Protein AF-A0A6N4XB90-F1 (afdb_monomer_lite)

Structure (mmCIF, N/CA/C/O backbone):
data_AF-A0A6N4XB90-F1
#
_entry.id   AF-A0A6N4XB90-F1
#
loop_
_atom_site.group_PDB
_atom_site.id
_atom_site.type_symbol
_atom_site.label_atom_id
_atom_site.label_alt_id
_atom_site.label_comp_id
_atom_site.label_asym_id
_atom_site.label_entity_id
_atom_site.label_seq_id
_atom_site.pdbx_PDB_ins_code
_atom_site.Cartn_x
_atom_site.Cartn_y
_atom_site.Cartn_z
_atom_site.occupancy
_atom_site.B_iso_or_equiv
_atom_site.auth_seq_id
_atom_site.auth_comp_id
_atom_site.auth_asym_id
_atom_site.auth_atom_id
_atom_site.pdbx_PDB_model_num
ATOM 1 N N . MET A 1 1 ? 22.967 1.810 -10.805 1.00 58.38 1 MET A N 1
ATOM 2 C CA . MET A 1 1 ? 22.926 1.251 -9.431 1.00 58.38 1 MET A CA 1
ATOM 3 C C . MET A 1 1 ? 22.008 2.081 -8.531 1.00 58.38 1 MET A C 1
ATOM 5 O O . MET A 1 1 ? 21.242 1.493 -7.781 1.00 58.38 1 MET A O 1
ATOM 9 N N . GLU A 1 2 ? 22.008 3.410 -8.680 1.00 84.50 2 GLU A N 1
ATOM 10 C CA . GLU A 1 2 ? 21.109 4.340 -7.976 1.00 84.50 2 GLU A CA 1
ATOM 11 C C . GLU A 1 2 ? 19.608 4.059 -8.193 1.00 84.50 2 GLU A C 1
ATOM 13 O O . GLU A 1 2 ? 18.880 3.945 -7.210 1.00 84.50 2 GLU A O 1
ATOM 18 N N . THR A 1 3 ? 19.155 3.819 -9.437 1.00 94.00 3 THR A N 1
ATOM 19 C CA . THR A 1 3 ? 17.731 3.537 -9.716 1.00 94.00 3 THR A CA 1
ATOM 20 C C . THR A 1 3 ? 17.218 2.347 -8.909 1.00 94.00 3 THR A C 1
ATOM 22 O O . THR A 1 3 ? 16.236 2.468 -8.188 1.00 94.00 3 THR A O 1
ATOM 25 N N . ARG A 1 4 ? 17.896 1.190 -8.972 1.00 95.44 4 ARG A N 1
ATOM 26 C CA . ARG A 1 4 ? 17.462 -0.013 -8.240 1.00 95.44 4 ARG A CA 1
ATOM 27 C C . ARG A 1 4 ? 17.307 0.248 -6.746 1.00 95.44 4 ARG A C 1
ATOM 29 O O . ARG A 1 4 ? 16.301 -0.158 -6.171 1.00 95.44 4 ARG A O 1
ATOM 36 N N . TYR A 1 5 ? 18.294 0.904 -6.139 1.00 95.50 5 TYR A N 1
ATOM 37 C CA . TYR A 1 5 ? 18.246 1.248 -4.722 1.00 95.50 5 TYR A CA 1
ATOM 38 C C . TYR A 1 5 ? 17.011 2.099 -4.405 1.00 95.50 5 TYR A C 1
ATOM 40 O O . TYR A 1 5 ? 16.239 1.745 -3.517 1.00 95.50 5 TYR A O 1
ATOM 48 N N . LEU A 1 6 ? 16.776 3.150 -5.192 1.00 96.56 6 LEU A N 1
ATOM 49 C CA . LEU A 1 6 ? 15.646 4.058 -5.026 1.00 96.56 6 LEU A CA 1
ATOM 50 C C . LEU A 1 6 ? 14.297 3.331 -5.135 1.00 96.56 6 LEU A C 1
ATOM 52 O O . LEU A 1 6 ? 13.441 3.477 -4.262 1.00 96.56 6 LEU A O 1
ATOM 56 N N . ILE A 1 7 ? 14.113 2.505 -6.169 1.00 96.94 7 ILE A N 1
ATOM 57 C CA . ILE A 1 7 ? 12.870 1.747 -6.388 1.00 96.94 7 ILE A CA 1
ATOM 58 C C . ILE A 1 7 ? 12.561 0.833 -5.200 1.00 96.94 7 ILE A C 1
ATOM 60 O O . ILE A 1 7 ? 11.430 0.812 -4.704 1.00 96.94 7 ILE A O 1
ATOM 64 N N . VAL A 1 8 ? 13.570 0.097 -4.725 1.00 95.75 8 VAL A N 1
ATOM 65 C CA . VAL A 1 8 ? 13.431 -0.824 -3.590 1.00 95.75 8 VAL A CA 1
ATOM 66 C C . VAL A 1 8 ? 13.191 -0.067 -2.282 1.00 95.75 8 VAL A C 1
ATOM 68 O O . VAL A 1 8 ? 12.382 -0.516 -1.467 1.00 95.75 8 VAL A O 1
ATOM 71 N N . GLN A 1 9 ? 13.830 1.089 -2.088 1.00 96.38 9 GLN A N 1
ATOM 72 C CA . GLN A 1 9 ? 13.649 1.921 -0.900 1.00 96.38 9 GLN A CA 1
ATOM 73 C C . GLN A 1 9 ? 12.206 2.424 -0.784 1.00 96.38 9 GLN A C 1
ATOM 75 O O . GLN A 1 9 ? 11.539 2.123 0.207 1.00 96.38 9 GLN A O 1
ATOM 80 N N . TYR A 1 10 ? 11.693 3.112 -1.809 1.00 97.50 10 TYR A N 1
ATOM 81 C CA . TYR A 1 10 ? 10.313 3.615 -1.807 1.00 97.50 10 TYR A CA 1
ATOM 82 C C . TYR A 1 10 ? 9.292 2.492 -1.652 1.00 97.50 10 TYR A C 1
ATOM 84 O O . TYR A 1 10 ? 8.277 2.654 -0.976 1.00 97.50 10 TYR A O 1
ATOM 92 N N . ALA A 1 11 ? 9.561 1.327 -2.239 1.00 95.50 11 ALA A N 1
ATOM 93 C CA . ALA A 1 11 ? 8.636 0.222 -2.106 1.00 95.50 11 ALA A CA 1
ATOM 94 C C . ALA A 1 11 ? 8.642 -0.419 -0.721 1.00 95.50 11 ALA A C 1
ATOM 96 O O . ALA A 1 11 ? 7.577 -0.762 -0.217 1.00 95.50 11 ALA A O 1
ATOM 97 N N . THR A 1 12 ? 9.808 -0.530 -0.084 1.00 94.94 12 THR A N 1
ATOM 98 C CA . THR A 1 12 ? 9.899 -0.963 1.317 1.00 94.94 12 THR A CA 1
ATOM 99 C C . THR A 1 12 ? 9.143 0.004 2.232 1.00 94.94 12 THR A C 1
ATOM 101 O O . THR A 1 12 ? 8.411 -0.439 3.113 1.00 94.94 12 THR A O 1
ATOM 104 N N . MET A 1 13 ? 9.252 1.316 1.990 1.00 96.62 13 MET A N 1
ATOM 105 C CA . MET A 1 13 ? 8.504 2.333 2.742 1.00 96.62 13 MET A CA 1
ATOM 106 C C . MET A 1 13 ? 6.988 2.180 2.571 1.00 96.62 13 MET A C 1
ATOM 108 O O . MET A 1 13 ? 6.254 2.178 3.559 1.00 96.62 13 MET A O 1
ATOM 112 N N . LEU A 1 14 ? 6.506 2.007 1.335 1.00 96.88 14 LEU A N 1
ATOM 113 C CA . LEU A 1 14 ? 5.075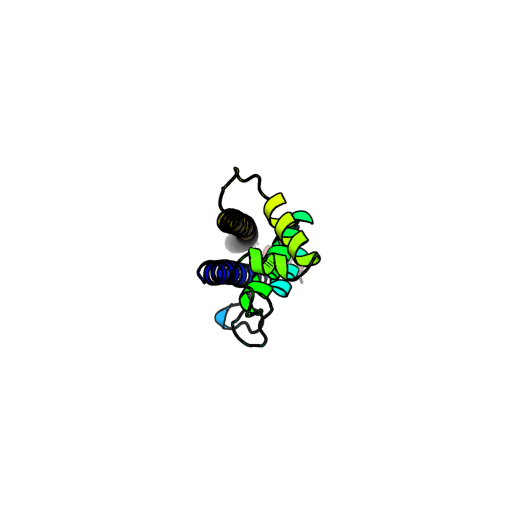 1.823 1.080 1.00 96.88 14 LEU A CA 1
ATOM 114 C C . LEU A 1 14 ? 4.554 0.501 1.660 1.00 96.88 14 LEU A C 1
ATOM 116 O O . LEU A 1 14 ? 3.444 0.448 2.187 1.00 96.88 14 LEU A O 1
ATOM 120 N N . GLU A 1 15 ? 5.350 -0.566 1.588 1.00 95.50 15 GLU A N 1
ATOM 121 C CA . GLU A 1 15 ? 5.016 -1.866 2.165 1.00 95.50 15 GLU A CA 1
ATOM 122 C C . GLU A 1 15 ? 4.902 -1.806 3.696 1.00 95.50 15 GLU A C 1
ATOM 124 O O . GLU A 1 15 ? 3.977 -2.391 4.272 1.00 95.50 15 GLU A O 1
ATOM 129 N N . GLU A 1 16 ? 5.803 -1.076 4.353 1.00 95.62 16 GLU A N 1
ATOM 130 C CA . GLU A 1 16 ? 5.737 -0.814 5.789 1.00 95.62 16 GLU A CA 1
ATOM 131 C C . GLU A 1 16 ? 4.470 -0.030 6.144 1.00 95.62 16 GLU A C 1
ATOM 133 O O . GLU A 1 16 ? 3.728 -0.434 7.039 1.00 95.62 16 GLU A O 1
ATOM 138 N N . LEU A 1 17 ? 4.159 1.028 5.388 1.00 95.81 17 LEU A N 1
ATOM 139 C CA . LEU A 1 17 ? 2.954 1.831 5.593 1.00 95.81 17 LEU A CA 1
ATOM 140 C C . LEU A 1 17 ? 1.670 0.997 5.438 1.00 95.81 17 LEU A C 1
ATOM 142 O O . LEU A 1 17 ? 0.774 1.077 6.276 1.00 95.81 17 LEU A O 1
ATOM 146 N N . CYS A 1 18 ? 1.601 0.141 4.414 1.00 95.44 18 CYS A N 1
ATOM 147 C CA . CYS A 1 18 ? 0.495 -0.802 4.233 1.00 95.44 18 CYS A CA 1
ATOM 148 C C . CYS A 1 18 ? 0.366 -1.769 5.419 1.00 95.44 18 CYS A C 1
ATOM 150 O O . CYS A 1 18 ? -0.742 -2.073 5.856 1.00 95.44 18 CYS A O 1
ATOM 152 N N . SER A 1 19 ? 1.496 -2.248 5.946 1.00 95.69 19 SER A N 1
ATOM 153 C CA . SER A 1 19 ? 1.520 -3.162 7.094 1.00 95.69 19 SER A CA 1
ATOM 154 C C . SER A 1 19 ? 1.012 -2.472 8.359 1.00 95.69 19 SER A C 1
ATOM 156 O O . SER A 1 19 ? 0.198 -3.042 9.078 1.00 95.69 19 SER A O 1
ATOM 158 N N . LEU A 1 20 ? 1.442 -1.231 8.605 1.00 94.50 20 LEU A N 1
ATOM 159 C CA . LEU A 1 20 ? 0.974 -0.422 9.730 1.00 94.50 20 LEU A CA 1
ATOM 160 C C . LEU A 1 20 ? -0.529 -0.152 9.641 1.00 94.50 20 LEU A C 1
ATOM 162 O O . LEU A 1 20 ? -1.237 -0.396 10.613 1.00 94.50 20 LEU A O 1
ATOM 166 N N . TYR A 1 21 ? -1.021 0.268 8.473 1.00 94.50 21 TYR A N 1
ATOM 167 C CA . TYR A 1 21 ? -2.448 0.506 8.262 1.00 94.50 21 TYR A CA 1
ATOM 168 C C . TYR A 1 21 ? -3.290 -0.757 8.492 1.00 94.50 21 TYR A C 1
ATOM 170 O O . TYR A 1 21 ? -4.293 -0.706 9.198 1.00 94.50 21 TYR A O 1
ATOM 178 N N . LEU A 1 22 ? -2.883 -1.909 7.948 1.00 94.88 22 LEU A N 1
ATOM 179 C CA . LEU A 1 22 ? -3.614 -3.163 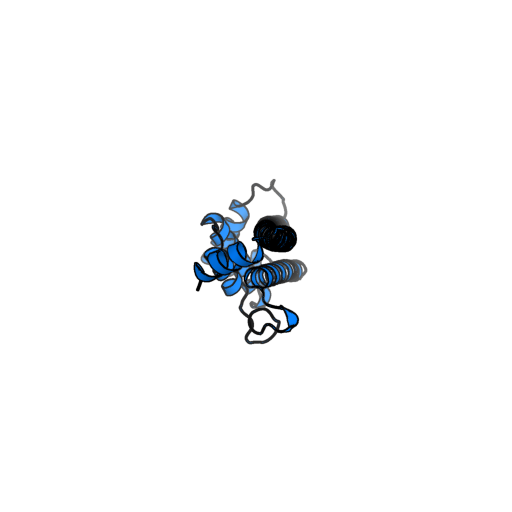8.154 1.00 94.88 22 LEU A CA 1
ATOM 180 C C . LEU A 1 22 ? -3.592 -3.612 9.619 1.00 94.88 22 LEU A C 1
ATOM 182 O O . LEU A 1 22 ? -4.624 -4.037 10.135 1.00 94.88 22 LEU A O 1
ATOM 186 N N . CYS A 1 23 ? -2.455 -3.483 10.305 1.00 93.88 23 CYS A N 1
ATOM 187 C CA . CYS A 1 23 ? -2.368 -3.733 11.744 1.00 93.88 23 CYS A CA 1
ATOM 188 C C . CYS A 1 23 ? -3.324 -2.828 12.531 1.00 93.88 23 CYS A C 1
ATOM 190 O O . CYS A 1 23 ? -4.053 -3.301 13.396 1.00 93.88 23 CYS A O 1
ATOM 192 N N . GLU A 1 24 ? -3.361 -1.539 12.203 1.00 90.44 24 GLU A N 1
ATOM 193 C CA . GLU A 1 24 ? -4.240 -0.557 12.832 1.00 90.44 24 GLU A CA 1
ATOM 194 C C . GLU A 1 24 ? -5.725 -0.878 12.589 1.00 90.44 24 GLU A C 1
ATOM 196 O O . GLU A 1 24 ? -6.545 -0.835 13.510 1.00 90.44 24 GLU A O 1
ATOM 201 N N . LEU A 1 25 ? -6.079 -1.219 11.350 1.00 90.12 25 LEU A N 1
ATOM 202 C CA . LEU A 1 25 ? -7.437 -1.571 10.944 1.00 90.12 25 LEU A CA 1
ATOM 203 C C . LEU A 1 25 ? -7.927 -2.845 11.646 1.00 90.12 25 LEU A C 1
ATOM 205 O O . LEU A 1 25 ? -9.071 -2.899 12.092 1.00 90.12 25 LEU A O 1
ATOM 209 N N . LEU A 1 26 ? -7.054 -3.847 11.768 1.00 91.06 26 LEU A N 1
ATOM 210 C CA . LEU A 1 26 ? -7.358 -5.155 12.353 1.00 91.06 26 LEU A CA 1
ATOM 211 C C . LEU A 1 26 ? -7.075 -5.236 13.863 1.00 91.06 26 LEU A C 1
ATOM 213 O O . LEU A 1 26 ? -7.283 -6.290 14.455 1.00 91.06 26 LEU A O 1
ATOM 217 N N . GLN A 1 27 ? -6.606 -4.146 14.482 1.00 90.12 27 GLN A N 1
ATOM 218 C CA . GLN A 1 27 ? -6.200 -4.082 15.894 1.00 90.12 27 GLN A CA 1
ATOM 219 C C . GLN A 1 27 ? -5.136 -5.129 16.278 1.00 90.12 27 GLN A C 1
ATOM 221 O O . GLN A 1 27 ? -5.175 -5.727 17.352 1.00 90.12 27 GLN A O 1
ATOM 226 N N . ILE A 1 28 ? -4.168 -5.348 15.388 1.00 93.62 28 ILE A N 1
ATOM 227 C CA . ILE A 1 28 ? -3.052 -6.276 15.582 1.00 93.62 28 ILE A CA 1
ATOM 228 C C . ILE A 1 28 ? -1.802 -5.485 15.969 1.00 93.62 28 ILE A C 1
ATOM 230 O O . ILE A 1 28 ? -1.429 -4.524 15.298 1.00 93.62 28 ILE A O 1
ATOM 234 N N . ASP A 1 29 ? -1.101 -5.920 17.016 1.00 92.44 29 ASP A N 1
ATOM 235 C CA . ASP A 1 29 ? 0.231 -5.397 17.316 1.00 92.44 29 ASP A CA 1
ATOM 236 C C . ASP A 1 29 ? 1.246 -5.902 16.280 1.00 92.44 29 ASP A C 1
ATOM 238 O O . ASP A 1 29 ? 1.495 -7.101 16.132 1.00 92.44 29 ASP A O 1
ATOM 242 N N . LYS A 1 30 ? 1.872 -4.966 15.562 1.00 91.88 30 LYS A N 1
ATOM 243 C CA . LYS A 1 30 ? 2.848 -5.283 14.516 1.00 91.88 30 LYS A CA 1
ATOM 244 C C . LYS A 1 30 ? 4.044 -6.073 15.048 1.00 91.88 30 LYS A C 1
ATOM 246 O O . LYS A 1 30 ? 4.561 -6.921 14.326 1.00 91.88 30 LYS A O 1
ATOM 251 N N . LYS A 1 31 ? 4.491 -5.820 16.284 1.00 89.56 31 LYS A N 1
ATOM 252 C CA . LYS A 1 31 ? 5.694 -6.469 16.839 1.00 89.56 31 LYS A CA 1
ATOM 253 C C . LYS A 1 31 ? 5.502 -7.965 17.065 1.00 89.56 31 LYS A C 1
ATOM 255 O O . LYS A 1 31 ? 6.461 -8.721 16.938 1.00 89.56 31 LYS A O 1
ATOM 260 N N . SER A 1 32 ? 4.281 -8.376 17.385 1.00 91.06 32 SER A N 1
ATOM 261 C CA . SER A 1 32 ? 3.905 -9.771 17.621 1.00 91.06 32 SER A CA 1
ATOM 262 C C . SER A 1 32 ? 3.262 -10.443 16.399 1.00 91.06 32 SER A C 1
ATOM 264 O O . SER A 1 32 ? 2.976 -11.639 16.432 1.00 91.06 32 SER A O 1
ATOM 266 N N . SER A 1 33 ? 3.060 -9.709 15.301 1.00 94.62 33 SER A N 1
ATOM 267 C CA . SER A 1 33 ? 2.377 -10.215 14.112 1.00 94.62 33 SER A CA 1
ATOM 268 C C . SER A 1 33 ? 3.265 -11.103 13.240 1.00 94.62 33 SER A C 1
ATOM 270 O O . SER A 1 33 ? 4.297 -10.671 12.728 1.00 94.62 33 SER A O 1
ATOM 272 N N . ILE A 1 34 ? 2.796 -12.325 12.974 1.00 93.75 34 ILE A N 1
ATOM 273 C CA . ILE A 1 34 ? 3.387 -13.220 11.968 1.00 93.75 34 ILE A CA 1
ATOM 274 C C . ILE A 1 34 ? 3.113 -12.682 10.555 1.00 93.75 34 ILE A C 1
ATOM 276 O O . ILE A 1 34 ? 4.014 -12.637 9.722 1.00 93.75 34 ILE A O 1
ATOM 280 N N . SER A 1 35 ? 1.883 -12.229 10.291 1.00 94.12 35 SER A N 1
ATOM 281 C CA . SER A 1 35 ? 1.427 -11.817 8.956 1.00 94.12 35 SER A CA 1
ATOM 282 C C . SER A 1 35 ? 1.986 -10.467 8.501 1.00 94.12 35 SER A C 1
ATOM 284 O O . SER A 1 35 ? 2.152 -10.245 7.303 1.00 94.12 35 SER A O 1
ATOM 286 N N . PHE A 1 36 ? 2.266 -9.558 9.435 1.00 94.19 36 PHE A N 1
ATOM 287 C CA . PHE A 1 36 ? 2.708 -8.185 9.149 1.00 94.19 36 PHE A CA 1
ATOM 288 C C . PHE A 1 36 ? 4.114 -7.873 9.687 1.00 94.19 36 PHE A C 1
ATOM 290 O O . PHE A 1 36 ? 4.535 -6.714 9.675 1.00 94.19 36 PHE A O 1
ATOM 297 N N . GLY A 1 37 ? 4.824 -8.895 10.172 1.00 88.25 37 GLY A N 1
ATOM 298 C CA . GLY A 1 37 ? 6.205 -8.805 10.633 1.00 88.25 37 GLY A CA 1
ATOM 299 C C . GLY A 1 37 ? 7.230 -8.898 9.496 1.00 88.25 37 GLY A C 1
ATOM 300 O O . GLY A 1 37 ? 6.962 -8.531 8.352 1.00 88.25 37 GLY A O 1
ATOM 301 N N . TYR A 1 38 ? 8.425 -9.391 9.834 1.00 86.69 38 TYR A N 1
ATOM 302 C CA . TYR A 1 38 ? 9.564 -9.529 8.908 1.00 86.69 38 TYR A CA 1
ATOM 303 C C . TYR A 1 38 ? 9.985 -10.988 8.663 1.00 86.69 38 TYR A C 1
ATOM 305 O O . TYR A 1 38 ? 11.005 -11.246 8.029 1.00 86.69 38 TYR A O 1
ATOM 313 N N . GLY A 1 39 ? 9.235 -11.954 9.199 1.00 86.06 39 GLY A N 1
ATOM 314 C CA . GLY A 1 39 ? 9.522 -13.379 9.030 1.00 86.06 39 GLY A CA 1
ATOM 315 C C . GLY A 1 39 ? 9.173 -13.888 7.629 1.00 86.06 39 GLY A C 1
ATOM 316 O O . GLY A 1 39 ? 8.436 -13.244 6.885 1.00 86.06 39 GLY A O 1
ATOM 317 N N . SER A 1 40 ? 9.633 -15.091 7.288 1.00 87.81 40 SER A N 1
ATOM 318 C CA . SER A 1 40 ? 9.336 -15.749 6.002 1.00 87.81 40 SER A CA 1
ATOM 319 C C . SER A 1 40 ? 7.847 -16.046 5.773 1.00 87.81 40 SER A C 1
ATOM 321 O O . SER A 1 40 ? 7.436 -16.257 4.637 1.00 87.81 40 SER A O 1
ATOM 323 N N . GLN A 1 41 ? 7.043 -16.051 6.838 1.00 91.62 41 GLN A N 1
ATOM 324 C CA . GLN A 1 41 ? 5.589 -16.236 6.797 1.00 91.62 41 GLN A CA 1
ATOM 325 C C . GLN A 1 41 ? 4.812 -14.918 6.643 1.00 91.62 41 GLN A C 1
ATOM 327 O O . GLN A 1 41 ? 3.583 -14.936 6.584 1.00 91.62 41 GLN A O 1
ATOM 332 N N . SER A 1 42 ? 5.508 -13.779 6.584 1.00 93.88 42 SER A N 1
ATOM 333 C CA . SER A 1 42 ? 4.863 -12.474 6.438 1.00 93.88 42 SER A CA 1
ATOM 334 C C . SER A 1 42 ? 4.197 -12.360 5.071 1.00 93.88 42 SER A C 1
ATOM 336 O O . SER A 1 42 ? 4.692 -12.873 4.064 1.00 93.88 42 SER A O 1
ATOM 338 N N . LEU A 1 43 ? 3.077 -11.645 5.022 1.00 94.12 43 LEU A N 1
ATOM 339 C CA . LEU A 1 43 ? 2.372 -11.384 3.778 1.00 94.12 43 LEU A CA 1
ATOM 340 C C . LEU A 1 43 ? 3.273 -10.611 2.815 1.00 94.12 43 LEU A C 1
ATOM 342 O O . LEU A 1 43 ? 3.940 -9.646 3.193 1.00 94.12 43 LEU A O 1
ATOM 346 N N . SER A 1 44 ? 3.245 -11.011 1.546 1.00 90.62 44 SER A N 1
ATOM 347 C CA . SER A 1 44 ? 3.903 -10.246 0.491 1.00 90.62 44 SER A CA 1
ATOM 348 C C . SER A 1 44 ? 3.229 -8.886 0.312 1.00 90.62 44 SER A C 1
ATOM 350 O O . SER A 1 44 ? 2.040 -8.722 0.601 1.00 90.62 44 SER A O 1
ATOM 352 N N . PHE A 1 45 ? 3.962 -7.918 -0.238 1.00 89.88 45 PHE A N 1
ATOM 353 C CA . PHE A 1 45 ? 3.403 -6.611 -0.576 1.00 89.88 45 PHE A CA 1
ATOM 354 C C . PHE A 1 45 ? 2.110 -6.707 -1.408 1.00 89.88 45 PHE A C 1
ATOM 356 O O . PHE A 1 45 ? 1.120 -6.058 -1.084 1.00 89.88 45 PHE A O 1
ATOM 363 N N . ASN A 1 46 ? 2.066 -7.599 -2.404 1.00 88.44 46 ASN A N 1
ATOM 364 C CA . ASN A 1 46 ? 0.864 -7.847 -3.209 1.00 88.44 46 ASN A CA 1
ATOM 365 C C . ASN A 1 46 ? -0.324 -8.340 -2.375 1.00 88.44 46 ASN A C 1
ATOM 367 O O . ASN A 1 46 ? -1.451 -7.899 -2.588 1.00 88.44 46 ASN A O 1
ATOM 371 N N . ALA A 1 47 ? -0.087 -9.246 -1.424 1.00 91.94 47 ALA A N 1
ATOM 372 C CA . ALA A 1 47 ? -1.147 -9.737 -0.549 1.00 91.94 47 ALA A CA 1
ATOM 373 C C . ALA A 1 47 ? -1.688 -8.617 0.354 1.00 91.94 47 ALA A C 1
ATOM 375 O O . ALA A 1 47 ? -2.901 -8.493 0.507 1.00 91.94 47 ALA A O 1
ATOM 376 N N . LYS A 1 48 ? -0.808 -7.754 0.880 1.00 93.25 48 LYS A N 1
ATOM 377 C CA . LYS A 1 48 ? -1.200 -6.573 1.667 1.00 93.25 48 LYS A CA 1
ATOM 378 C C . LYS A 1 48 ? -2.033 -5.596 0.834 1.00 93.25 48 LYS A C 1
ATOM 380 O O . LYS A 1 48 ? -3.093 -5.175 1.280 1.00 93.25 48 LYS A O 1
ATOM 385 N N . VAL A 1 49 ? -1.600 -5.285 -0.389 1.00 89.31 49 VAL A N 1
ATOM 386 C CA . VAL A 1 49 ? -2.356 -4.441 -1.329 1.00 89.31 49 VAL A CA 1
ATOM 387 C C . VAL A 1 49 ? -3.742 -5.019 -1.594 1.00 89.31 49 VAL A C 1
ATOM 389 O O . VAL A 1 49 ? -4.723 -4.287 -1.509 1.00 89.31 49 VAL A O 1
ATOM 392 N N . ASN A 1 50 ? -3.843 -6.319 -1.884 1.00 89.62 50 ASN A N 1
ATOM 393 C CA . ASN A 1 50 ? -5.135 -6.953 -2.140 1.00 89.62 50 ASN A CA 1
ATOM 394 C C . ASN A 1 50 ? -6.069 -6.809 -0.934 1.00 89.62 50 ASN A C 1
ATOM 396 O O . ASN A 1 50 ? -7.180 -6.316 -1.103 1.00 89.62 50 ASN A O 1
ATOM 400 N N . LEU A 1 51 ? -5.582 -7.109 0.277 1.00 93.25 51 LEU A N 1
ATOM 401 C CA . LEU A 1 51 ? -6.349 -6.916 1.512 1.00 93.25 51 LEU A CA 1
ATOM 402 C C . LEU A 1 51 ? -6.825 -5.471 1.675 1.00 93.25 51 LEU A C 1
ATOM 404 O O . LEU A 1 51 ? -7.993 -5.247 1.968 1.00 93.25 51 LEU A O 1
ATOM 408 N N . ILE A 1 52 ? -5.955 -4.485 1.447 1.00 91.25 52 ILE A N 1
ATOM 409 C CA . ILE A 1 52 ? -6.338 -3.070 1.520 1.00 91.25 52 ILE A CA 1
ATOM 410 C C . ILE A 1 52 ? -7.435 -2.764 0.505 1.00 91.25 52 ILE A C 1
ATOM 412 O O . ILE A 1 52 ? -8.421 -2.123 0.856 1.00 91.25 52 ILE A O 1
ATOM 416 N N . THR A 1 53 ? -7.300 -3.238 -0.734 1.00 86.75 53 THR A N 1
ATOM 417 C CA . THR A 1 53 ? -8.291 -2.973 -1.786 1.00 86.75 53 THR A CA 1
ATOM 418 C C . THR A 1 53 ? -9.625 -3.667 -1.551 1.00 86.75 53 THR A C 1
ATOM 420 O O . THR A 1 53 ? -10.637 -3.180 -2.040 1.00 86.75 53 THR A O 1
ATOM 423 N N . ASP A 1 54 ? -9.627 -4.784 -0.823 1.00 88.19 54 ASP A N 1
ATOM 424 C CA . ASP A 1 54 ? -10.837 -5.542 -0.507 1.00 88.19 54 ASP A CA 1
ATOM 425 C C . ASP A 1 54 ? -11.538 -4.977 0.744 1.00 88.19 54 ASP A C 1
ATOM 427 O O . ASP A 1 54 ? -12.766 -4.976 0.821 1.00 88.19 54 ASP A O 1
ATOM 431 N N . LEU A 1 55 ? -10.772 -4.463 1.716 1.00 86.75 55 LEU A N 1
ATOM 432 C CA . LEU A 1 55 ? -11.289 -3.867 2.956 1.00 86.75 55 LEU A CA 1
ATOM 433 C C . LEU A 1 55 ? -11.705 -2.398 2.799 1.00 86.75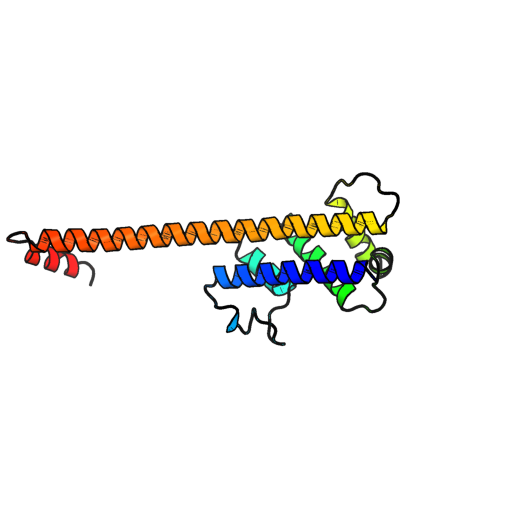 55 LEU A C 1
ATOM 435 O O . LEU A 1 55 ? -12.553 -1.909 3.544 1.00 86.75 55 LEU A O 1
ATOM 439 N N . SER A 1 56 ? -11.112 -1.683 1.844 1.00 81.38 56 SER A N 1
ATOM 440 C CA . SER A 1 56 ? -11.441 -0.290 1.538 1.00 81.38 56 SER A CA 1
ATOM 441 C C . SER A 1 56 ? -12.246 -0.185 0.246 1.00 81.38 56 SER A C 1
ATOM 443 O O . SER A 1 56 ? -12.203 -1.054 -0.620 1.00 81.38 56 SER A O 1
ATOM 445 N N . LYS A 1 57 ? -12.962 0.926 0.059 1.00 80.50 57 LYS A N 1
ATOM 446 C CA . LYS A 1 57 ? -13.628 1.238 -1.215 1.00 80.50 57 LYS A CA 1
ATOM 447 C C . LYS A 1 57 ? -12.613 1.781 -2.231 1.00 80.50 57 LYS A C 1
ATOM 449 O O . LYS A 1 57 ? -12.747 2.909 -2.698 1.00 80.50 57 LYS A O 1
ATOM 454 N N . THR A 1 58 ? -11.569 1.005 -2.532 1.00 84.69 58 THR A N 1
ATOM 455 C CA . THR A 1 58 ? -10.551 1.384 -3.521 1.00 84.69 58 THR A CA 1
ATOM 456 C C . THR A 1 58 ? -11.136 1.320 -4.931 1.00 84.69 58 THR A C 1
ATOM 458 O O . THR A 1 58 ? -11.738 0.317 -5.320 1.00 84.69 58 THR A O 1
ATOM 461 N N . ASP A 1 59 ? -10.932 2.362 -5.737 1.00 88.25 59 ASP A N 1
ATOM 462 C CA . ASP A 1 59 ? -11.337 2.327 -7.139 1.00 88.25 59 ASP A CA 1
ATOM 463 C C . ASP A 1 59 ? -10.409 1.441 -7.998 1.00 88.25 59 ASP A C 1
ATOM 465 O O . ASP A 1 59 ? -9.253 1.151 -7.672 1.00 88.25 59 ASP A O 1
ATOM 469 N N . LYS A 1 60 ? -10.918 1.009 -9.156 1.00 88.69 60 LYS A N 1
ATOM 470 C CA . LYS A 1 60 ? -10.196 0.106 -10.062 1.00 88.69 60 LYS A CA 1
ATOM 471 C C . LYS A 1 60 ? -8.882 0.698 -10.597 1.00 88.69 60 LYS A C 1
ATOM 473 O O . LYS A 1 60 ? -7.941 -0.061 -10.833 1.00 88.69 60 LYS A O 1
ATOM 478 N N . LYS A 1 61 ? -8.807 2.018 -10.815 1.00 91.31 61 LYS A N 1
ATOM 479 C CA . LYS A 1 61 ? -7.599 2.683 -11.334 1.00 91.31 61 LYS A CA 1
ATOM 480 C C . LYS A 1 61 ? -6.494 2.663 -10.283 1.00 91.31 61 LYS A C 1
ATOM 482 O O . LYS A 1 61 ? -5.356 2.334 -10.603 1.00 91.31 61 LYS A O 1
ATOM 487 N N . LEU A 1 62 ? -6.832 2.943 -9.030 1.00 92.31 62 LEU A N 1
ATOM 488 C CA . LEU A 1 62 ? -5.872 2.943 -7.937 1.00 92.31 62 LEU A CA 1
ATOM 489 C C . LEU A 1 62 ? -5.363 1.534 -7.613 1.00 92.31 62 LEU A C 1
ATOM 491 O O . LEU A 1 62 ? -4.166 1.340 -7.405 1.00 92.31 62 LEU A O 1
ATOM 495 N N . LYS A 1 63 ? -6.234 0.518 -7.676 1.00 90.62 63 LYS A N 1
ATOM 496 C CA . LYS A 1 63 ? -5.804 -0.888 -7.580 1.00 90.62 63 LYS A CA 1
ATOM 497 C C . LYS A 1 63 ? -4.781 -1.243 -8.663 1.00 90.62 63 LYS A C 1
ATOM 499 O O . LYS A 1 63 ? -3.765 -1.865 -8.364 1.00 90.62 63 LYS A O 1
ATOM 504 N N . ALA A 1 64 ? -5.007 -0.809 -9.906 1.00 92.38 64 ALA A N 1
ATOM 505 C CA . ALA A 1 64 ? -4.052 -1.023 -10.995 1.00 92.38 64 ALA A CA 1
ATOM 506 C C . ALA A 1 64 ? -2.700 -0.331 -10.732 1.00 92.38 64 ALA A C 1
ATOM 508 O O . ALA A 1 64 ? -1.655 -0.922 -10.992 1.00 92.38 64 ALA A O 1
ATOM 509 N N . LYS A 1 65 ? -2.714 0.876 -10.151 1.00 96.00 65 LYS A N 1
ATOM 510 C CA . LYS A 1 65 ? -1.511 1.612 -9.731 1.00 96.00 65 LYS A CA 1
ATOM 511 C C . LYS A 1 65 ? -0.701 0.866 -8.666 1.00 96.00 65 LYS A C 1
ATOM 513 O O . LYS A 1 65 ? 0.509 0.716 -8.828 1.00 96.00 65 LYS A O 1
ATOM 518 N N . PHE A 1 66 ? -1.349 0.333 -7.627 1.00 94.31 66 PHE A N 1
ATOM 519 C CA . PHE A 1 66 ? -0.669 -0.497 -6.625 1.00 94.31 66 PHE A CA 1
ATOM 520 C C . PHE A 1 66 ? -0.045 -1.760 -7.227 1.00 94.31 66 PHE A C 1
ATOM 522 O O . PHE A 1 66 ? 1.096 -2.096 -6.906 1.00 94.31 66 PHE A O 1
ATOM 529 N N . ILE A 1 67 ? -0.780 -2.453 -8.103 1.00 92.25 67 ILE A N 1
ATOM 530 C CA . ILE A 1 67 ? -0.284 -3.660 -8.775 1.00 92.25 67 ILE A CA 1
ATOM 531 C C . ILE A 1 67 ? 0.949 -3.319 -9.615 1.00 92.25 67 ILE A C 1
ATOM 533 O O . ILE A 1 67 ? 1.983 -3.965 -9.458 1.00 92.25 67 ILE A O 1
ATOM 537 N N . LEU A 1 68 ? 0.879 -2.270 -10.442 1.00 96.00 68 LEU A N 1
ATOM 538 C CA . LEU A 1 68 ? 2.011 -1.841 -11.262 1.00 96.00 68 LEU A CA 1
ATOM 539 C C . LEU A 1 68 ? 3.236 -1.505 -10.400 1.00 96.00 68 LEU A C 1
ATOM 541 O O . LEU A 1 68 ? 4.342 -1.959 -10.694 1.00 96.00 68 LEU A O 1
ATOM 545 N N . PHE A 1 69 ? 3.038 -0.762 -9.307 1.00 96.94 69 PHE A N 1
ATOM 546 C CA . PHE A 1 69 ? 4.103 -0.416 -8.366 1.00 96.94 69 PHE A CA 1
ATOM 547 C C . PHE A 1 69 ? 4.790 -1.671 -7.798 1.00 96.94 69 PHE A C 1
ATOM 549 O O . PHE A 1 69 ? 6.019 -1.780 -7.808 1.00 96.94 69 PHE A O 1
ATOM 556 N N . ALA A 1 70 ? 4.004 -2.660 -7.362 1.00 93.12 70 ALA A N 1
ATOM 557 C CA . ALA A 1 70 ? 4.520 -3.913 -6.821 1.00 93.12 70 ALA A CA 1
ATOM 558 C C . ALA A 1 70 ? 5.280 -4.753 -7.860 1.00 93.12 70 ALA A C 1
ATOM 560 O O . ALA A 1 70 ? 6.305 -5.368 -7.555 1.00 93.12 70 ALA A O 1
ATOM 561 N N . GLU A 1 71 ? 4.792 -4.785 -9.098 1.00 94.69 71 GLU A N 1
ATOM 562 C CA . GLU A 1 71 ? 5.419 -5.522 -10.190 1.00 94.69 71 GLU A CA 1
ATOM 563 C C . GLU A 1 71 ? 6.760 -4.913 -10.607 1.00 94.69 71 GLU A C 1
ATOM 565 O O . GLU A 1 71 ? 7.728 -5.658 -10.789 1.00 94.69 71 GLU A O 1
ATOM 570 N N . ILE A 1 72 ? 6.839 -3.578 -10.695 1.00 96.50 72 ILE A N 1
ATOM 571 C CA . ILE A 1 72 ? 8.096 -2.855 -10.932 1.00 96.50 72 ILE A CA 1
ATOM 572 C C . ILE A 1 72 ? 9.096 -3.210 -9.831 1.00 96.50 72 ILE A C 1
ATOM 574 O O . ILE A 1 72 ? 10.181 -3.720 -10.125 1.00 96.50 72 ILE A O 1
ATOM 578 N N . ARG A 1 73 ? 8.709 -3.048 -8.557 1.00 94.69 73 ARG A N 1
ATOM 579 C CA . ARG A 1 73 ? 9.556 -3.406 -7.409 1.00 94.69 73 ARG A CA 1
ATOM 580 C C . ARG A 1 73 ? 10.066 -4.836 -7.491 1.00 94.69 73 ARG A C 1
ATOM 582 O O . ARG A 1 73 ? 11.256 -5.064 -7.297 1.00 94.69 73 ARG A O 1
ATOM 589 N N . ASN A 1 74 ? 9.196 -5.804 -7.779 1.00 94.25 74 ASN A N 1
ATOM 590 C CA . ASN A 1 74 ? 9.587 -7.213 -7.833 1.00 94.25 74 ASN A CA 1
ATOM 591 C C . ASN A 1 74 ? 10.657 -7.477 -8.896 1.00 94.25 74 ASN A C 1
ATOM 593 O O . ASN A 1 74 ? 11.566 -8.271 -8.656 1.00 94.25 74 ASN A O 1
ATOM 597 N N . LYS A 1 75 ? 10.596 -6.800 -10.048 1.00 96.06 75 LYS A N 1
ATOM 598 C CA . LYS A 1 75 ? 11.642 -6.925 -11.071 1.00 96.06 75 LYS A CA 1
ATOM 599 C C . LYS A 1 75 ? 12.951 -6.285 -10.646 1.00 96.06 75 LYS A C 1
ATOM 601 O O . LYS A 1 75 ? 13.982 -6.941 -10.755 1.00 96.06 75 LYS A O 1
ATOM 606 N N . PHE A 1 76 ? 12.912 -5.077 -10.093 1.00 96.31 76 PHE A N 1
ATOM 607 C CA . PHE A 1 76 ? 14.117 -4.417 -9.588 1.00 96.31 76 PHE A CA 1
ATOM 608 C C . PHE A 1 76 ? 14.773 -5.165 -8.416 1.00 96.31 76 PHE A C 1
ATOM 610 O O . PHE A 1 76 ? 15.999 -5.162 -8.313 1.00 96.31 76 PHE A O 1
ATOM 617 N N . ALA A 1 77 ? 13.987 -5.818 -7.555 1.00 93.75 77 ALA A N 1
ATOM 618 C CA . ALA A 1 77 ? 14.491 -6.544 -6.390 1.00 93.75 77 ALA A CA 1
ATOM 619 C C . ALA A 1 77 ? 15.070 -7.927 -6.730 1.00 93.75 77 ALA A C 1
ATOM 621 O O . ALA A 1 77 ? 16.053 -8.339 -6.120 1.00 93.75 77 ALA A O 1
ATOM 622 N N . HIS A 1 78 ? 14.462 -8.656 -7.672 1.00 92.75 78 HIS A N 1
ATOM 623 C CA . HIS A 1 78 ? 14.766 -10.078 -7.877 1.00 92.75 78 HIS A CA 1
ATOM 624 C C . HIS A 1 78 ? 15.467 -10.405 -9.199 1.00 92.75 78 HIS A C 1
ATOM 626 O O . HIS A 1 78 ? 16.037 -11.487 -9.316 1.00 92.75 78 HIS A O 1
ATOM 632 N N . VAL A 1 79 ? 15.445 -9.515 -10.197 1.00 95.56 79 VAL A N 1
ATOM 633 C CA . VAL A 1 79 ? 16.099 -9.770 -11.490 1.00 95.56 79 VAL A CA 1
ATOM 634 C C . VAL A 1 79 ? 17.435 -9.040 -11.544 1.00 95.56 79 VAL A C 1
ATOM 636 O O . VAL A 1 79 ? 17.488 -7.809 -11.581 1.00 95.56 79 VAL A O 1
ATOM 639 N N . PHE A 1 80 ? 18.522 -9.815 -11.572 1.00 93.31 80 PHE A N 1
ATOM 640 C CA . PHE A 1 80 ? 19.892 -9.302 -11.504 1.00 93.31 80 PHE A CA 1
ATOM 641 C C . PHE A 1 80 ? 20.219 -8.275 -12.599 1.00 93.31 80 PHE A C 1
ATOM 643 O O . PHE A 1 80 ? 20.913 -7.297 -12.321 1.00 93.31 80 PHE A O 1
ATOM 650 N N . ASP A 1 81 ? 19.650 -8.423 -13.794 1.00 94.38 81 ASP A N 1
ATOM 651 C CA . ASP A 1 81 ? 19.917 -7.528 -14.929 1.00 94.38 81 ASP A CA 1
ATOM 652 C C . ASP A 1 81 ? 19.106 -6.218 -14.886 1.00 94.38 81 ASP A C 1
ATOM 654 O O . ASP A 1 81 ? 19.426 -5.248 -15.575 1.00 94.38 81 ASP A O 1
ATOM 658 N N . VAL A 1 82 ? 18.075 -6.130 -14.036 1.00 96.38 82 VAL A N 1
ATOM 659 C CA . VAL A 1 82 ? 17.181 -4.960 -13.967 1.00 96.38 82 VAL A CA 1
ATOM 660 C C . VAL A 1 82 ? 17.765 -3.894 -13.052 1.00 96.38 82 VAL A C 1
ATOM 662 O O . VAL A 1 82 ? 17.462 -3.835 -11.858 1.00 96.38 82 VAL A O 1
ATOM 665 N N . SER A 1 83 ? 18.672 -3.087 -13.592 1.00 95.06 83 SER A N 1
ATOM 666 C CA . SER A 1 83 ? 19.351 -2.009 -12.856 1.00 95.06 83 SER A CA 1
ATOM 667 C C . SER A 1 83 ? 18.891 -0.597 -13.241 1.00 95.06 83 SER A C 1
ATOM 669 O O . SER A 1 83 ? 19.314 0.366 -12.596 1.00 95.06 83 SER A O 1
ATOM 671 N N . SER A 1 84 ? 18.019 -0.495 -14.248 1.00 96.81 84 SER A N 1
ATOM 672 C CA . SER A 1 84 ? 17.448 0.733 -14.809 1.00 96.81 84 SER A CA 1
ATOM 673 C C . SER A 1 84 ? 16.050 0.473 -15.383 1.00 96.81 84 SER A C 1
ATOM 675 O O . SER A 1 84 ? 15.682 -0.683 -15.628 1.00 96.81 84 SER A O 1
ATOM 677 N N . PHE A 1 85 ? 15.278 1.528 -15.644 1.00 96.50 85 PHE A N 1
ATOM 678 C CA . PHE A 1 85 ? 13.978 1.403 -16.312 1.00 96.50 85 PHE A CA 1
ATOM 679 C C . PHE A 1 85 ? 14.112 0.950 -17.760 1.00 96.50 85 PHE A C 1
ATOM 681 O O . PHE A 1 85 ? 13.310 0.144 -18.226 1.00 96.50 85 PHE A O 1
ATOM 688 N N . LYS A 1 86 ? 15.182 1.359 -18.448 1.00 95.88 86 LYS A N 1
ATOM 689 C CA . LYS A 1 86 ? 15.499 0.808 -19.772 1.00 95.88 86 LYS A CA 1
ATOM 690 C C . LYS A 1 86 ? 15.649 -0.716 -19.731 1.00 95.88 86 LYS A C 1
ATOM 692 O O . LYS A 1 86 ? 15.080 -1.413 -20.573 1.00 95.88 86 LYS A O 1
ATOM 697 N N . ALA A 1 87 ? 16.384 -1.242 -18.748 1.00 96.81 87 ALA A N 1
ATOM 698 C CA . ALA A 1 87 ? 16.553 -2.685 -18.580 1.00 96.81 87 ALA A CA 1
ATOM 699 C C . ALA A 1 87 ? 15.225 -3.369 -18.220 1.00 96.81 87 ALA A C 1
ATOM 701 O O . ALA A 1 87 ? 14.905 -4.413 -18.781 1.00 96.81 87 ALA A O 1
ATOM 702 N N . PHE A 1 88 ? 14.424 -2.749 -17.347 1.00 97.38 88 PHE A N 1
ATOM 703 C CA . PHE A 1 88 ? 13.078 -3.214 -17.006 1.00 97.38 88 PHE A CA 1
ATOM 704 C C . PHE A 1 88 ? 12.174 -3.339 -18.244 1.00 97.38 88 PHE A C 1
ATOM 706 O O . PHE A 1 88 ? 11.620 -4.409 -18.488 1.00 97.38 88 PHE A O 1
ATOM 713 N N . CYS A 1 89 ? 12.075 -2.292 -19.068 1.00 97.12 89 CYS A N 1
ATOM 714 C CA . CYS A 1 89 ? 11.267 -2.292 -20.291 1.00 97.12 89 CYS A CA 1
ATOM 715 C C . CYS A 1 89 ? 11.787 -3.285 -21.344 1.00 97.12 89 CYS A C 1
ATOM 717 O O . CYS A 1 89 ? 11.009 -3.800 -22.143 1.00 97.12 89 CYS A O 1
ATOM 719 N N . SER A 1 90 ? 13.084 -3.604 -21.319 1.00 97.25 90 SER A N 1
ATOM 720 C CA . SER A 1 90 ? 13.712 -4.547 -22.256 1.00 97.25 90 SER A CA 1
ATOM 721 C C . SER A 1 90 ? 13.466 -6.023 -21.912 1.00 97.25 90 SER A C 1
ATOM 723 O O . SER A 1 90 ? 13.837 -6.894 -22.694 1.00 97.25 90 SER A O 1
ATOM 725 N N . LEU A 1 91 ? 12.821 -6.334 -20.779 1.00 96.00 91 LEU A N 1
ATOM 726 C CA . LEU A 1 91 ? 12.501 -7.716 -20.390 1.00 96.00 91 LEU A CA 1
ATOM 727 C C . LEU A 1 91 ? 11.467 -8.393 -21.308 1.00 96.00 91 LEU A C 1
ATOM 729 O O . LEU A 1 91 ? 11.321 -9.613 -21.272 1.00 96.00 91 LEU A O 1
ATOM 733 N N . GLY A 1 92 ? 10.706 -7.619 -22.085 1.00 95.75 92 GLY A N 1
ATOM 734 C CA . GLY A 1 92 ? 9.705 -8.123 -23.025 1.00 95.75 92 GLY A CA 1
ATOM 735 C C . GLY A 1 92 ? 8.538 -7.156 -23.221 1.00 95.75 92 GLY A C 1
ATOM 736 O O . GLY A 1 92 ? 8.397 -6.180 -22.485 1.00 95.75 92 GLY A O 1
ATOM 737 N N . LYS A 1 93 ? 7.662 -7.461 -24.189 1.00 96.38 93 LYS A N 1
ATOM 738 C CA . LYS A 1 93 ? 6.545 -6.583 -24.597 1.00 96.38 93 LYS A CA 1
ATOM 739 C C . LYS A 1 93 ? 5.617 -6.191 -23.441 1.00 96.38 93 LYS A C 1
ATOM 741 O O . LYS A 1 93 ? 5.157 -5.054 -23.380 1.00 96.38 93 LYS A O 1
ATOM 746 N N . ASP A 1 94 ? 5.372 -7.107 -22.506 1.00 96.06 94 ASP A N 1
ATOM 747 C CA . ASP A 1 94 ? 4.526 -6.832 -21.340 1.00 96.06 94 ASP A CA 1
ATOM 748 C C . ASP A 1 94 ? 5.161 -5.805 -20.392 1.00 96.06 94 ASP A C 1
ATOM 750 O O . ASP A 1 94 ? 4.464 -4.960 -19.833 1.00 96.06 94 ASP A O 1
ATOM 754 N N . TRP A 1 95 ? 6.484 -5.847 -20.225 1.00 96.75 95 TRP A N 1
ATOM 755 C CA . TRP A 1 95 ? 7.219 -4.923 -19.357 1.00 96.75 95 TRP A CA 1
ATOM 756 C C . TRP A 1 95 ? 7.409 -3.560 -20.013 1.00 96.75 95 TRP A C 1
ATOM 758 O O . TRP A 1 95 ? 7.274 -2.539 -19.344 1.00 96.75 95 TRP A O 1
ATOM 768 N N . GLU A 1 96 ? 7.615 -3.533 -21.331 1.00 97.12 96 GLU A N 1
ATOM 769 C CA . GLU A 1 96 ? 7.578 -2.301 -22.119 1.00 97.12 96 GLU A CA 1
ATOM 770 C C . GLU A 1 96 ? 6.223 -1.594 -21.973 1.00 97.12 96 GLU A C 1
ATOM 772 O O . GLU A 1 96 ? 6.165 -0.391 -21.709 1.00 97.12 96 GLU A O 1
ATOM 777 N N . LYS A 1 97 ? 5.118 -2.346 -22.082 1.00 97.31 97 LYS A N 1
ATOM 778 C CA . LYS A 1 97 ? 3.770 -1.810 -21.875 1.00 97.31 97 LYS A CA 1
ATOM 779 C C . LYS A 1 97 ? 3.598 -1.246 -20.465 1.00 97.31 97 LYS A C 1
ATOM 781 O O . LYS A 1 97 ? 3.122 -0.128 -20.329 1.00 97.31 97 LYS A O 1
ATOM 786 N N . LYS A 1 98 ? 4.031 -1.972 -19.432 1.00 97.25 98 LYS A N 1
ATOM 787 C CA . LYS A 1 98 ? 3.974 -1.505 -18.036 1.00 97.25 98 LYS A CA 1
ATOM 788 C C . LYS A 1 98 ? 4.781 -0.230 -17.800 1.00 97.25 98 LYS A C 1
ATOM 790 O O . LYS A 1 98 ? 4.342 0.633 -17.047 1.00 97.25 98 LYS A O 1
ATOM 795 N N . GLY A 1 99 ? 5.929 -0.088 -18.463 1.00 96.44 99 GLY A N 1
ATOM 796 C CA . GLY A 1 99 ? 6.672 1.170 -18.485 1.00 96.44 99 GLY A CA 1
ATOM 797 C C . GLY A 1 99 ? 5.832 2.308 -19.071 1.00 96.44 99 GLY A C 1
ATOM 798 O O . GLY A 1 99 ? 5.666 3.346 -18.437 1.00 96.44 99 GLY A O 1
ATOM 799 N N . LYS A 1 100 ? 5.227 2.101 -20.243 1.00 95.31 100 LYS A N 1
ATOM 800 C CA . LYS A 1 100 ? 4.337 3.105 -20.853 1.00 95.31 100 LYS A CA 1
ATOM 801 C C . LYS A 1 100 ? 3.143 3.436 -19.956 1.00 95.31 100 LYS A C 1
ATOM 803 O O . LYS A 1 100 ? 2.819 4.606 -19.806 1.00 95.31 100 LYS A O 1
ATOM 808 N N . ASP A 1 101 ? 2.533 2.435 -19.325 1.00 96.19 101 ASP A N 1
ATOM 809 C CA . ASP A 1 101 ? 1.424 2.628 -18.387 1.00 96.19 101 ASP A CA 1
ATOM 810 C C . ASP A 1 101 ? 1.841 3.510 -17.196 1.00 96.19 101 ASP A C 1
ATOM 812 O O . ASP A 1 101 ? 1.087 4.405 -16.819 1.00 96.19 101 ASP A O 1
ATOM 816 N N . LEU A 1 102 ? 3.054 3.322 -16.655 1.00 96.88 102 LEU A N 1
ATOM 817 C CA . LEU A 1 102 ? 3.602 4.178 -15.596 1.00 96.88 102 LEU A CA 1
ATOM 818 C C . LEU A 1 102 ? 3.704 5.641 -16.047 1.00 96.88 102 LEU A C 1
ATOM 820 O O . LEU A 1 102 ? 3.281 6.531 -15.312 1.00 96.88 102 LEU A O 1
ATOM 824 N N . LEU A 1 103 ? 4.255 5.889 -17.237 1.00 95.06 103 LEU A N 1
ATOM 825 C CA . LEU A 1 103 ? 4.385 7.250 -17.767 1.00 95.06 103 LEU A CA 1
ATOM 826 C C . LEU A 1 103 ? 3.015 7.872 -18.064 1.00 95.06 103 LEU A C 1
ATOM 828 O O . LEU A 1 103 ? 2.786 9.029 -17.747 1.00 95.06 103 LEU A O 1
ATOM 832 N N . ASN A 1 104 ? 2.068 7.094 -18.587 1.00 94.38 104 ASN A N 1
ATOM 833 C CA . ASN A 1 104 ? 0.724 7.572 -18.921 1.00 94.38 104 ASN A CA 1
ATOM 834 C C . ASN A 1 104 ? -0.109 7.989 -17.699 1.00 94.38 104 ASN A C 1
ATOM 836 O O . ASN A 1 104 ? -1.142 8.639 -17.856 1.00 94.38 104 ASN A O 1
ATOM 840 N N . PHE A 1 105 ? 0.288 7.604 -16.483 1.00 94.31 105 PHE A N 1
ATOM 841 C CA . PHE A 1 105 ? -0.387 8.062 -15.270 1.00 94.31 105 PHE A CA 1
ATOM 842 C C . PHE A 1 105 ? -0.089 9.518 -14.919 1.00 94.31 105 PHE A C 1
ATOM 844 O O . PHE A 1 105 ? -0.866 10.101 -14.159 1.00 94.31 105 PHE A O 1
ATOM 851 N N . TYR A 1 106 ? 0.999 10.089 -15.442 1.00 93.50 106 TYR A N 1
ATOM 852 C CA . TYR A 1 106 ? 1.480 11.404 -15.042 1.00 93.50 106 TYR A CA 1
ATOM 853 C C . TYR A 1 106 ? 1.893 12.222 -16.261 1.00 93.50 106 TYR A C 1
ATOM 855 O O . TYR A 1 106 ? 2.779 11.844 -17.021 1.00 93.50 106 TYR A O 1
ATOM 863 N N . GLU A 1 107 ? 1.282 13.390 -16.416 1.00 89.19 107 GLU A N 1
ATOM 864 C CA . GLU A 1 107 ? 1.725 14.382 -17.391 1.00 89.19 107 GLU A CA 1
ATOM 865 C C . GLU A 1 107 ? 2.975 15.076 -16.842 1.00 89.19 107 GLU A C 1
ATOM 867 O O . GLU A 1 107 ? 2.896 16.016 -16.052 1.00 89.19 107 GLU A O 1
ATOM 872 N N . ILE A 1 108 ? 4.142 14.554 -17.207 1.00 86.31 108 ILE A N 1
ATOM 873 C CA . ILE A 1 108 ? 5.440 15.116 -16.840 1.00 86.31 108 ILE A CA 1
ATOM 874 C C . ILE A 1 108 ? 5.985 15.848 -18.067 1.00 86.31 108 ILE A C 1
ATOM 876 O O . ILE A 1 108 ? 5.974 15.314 -19.179 1.00 86.31 108 ILE A O 1
ATOM 880 N N . GLU A 1 109 ? 6.455 17.081 -17.872 1.00 85.12 109 GLU A N 1
ATOM 881 C CA . GLU A 1 109 ? 7.112 17.845 -18.934 1.00 85.12 109 GLU A CA 1
ATOM 882 C C . GLU A 1 109 ? 8.278 17.057 -19.541 1.00 85.12 109 GLU A C 1
ATOM 884 O O . GLU A 1 109 ? 8.913 16.239 -18.878 1.00 85.12 109 GLU A O 1
ATOM 889 N N . SER A 1 110 ? 8.570 17.296 -20.820 1.00 78.94 110 SER A N 1
ATOM 890 C CA . SER A 1 110 ? 9.581 16.533 -21.553 1.00 78.94 110 SER A CA 1
ATOM 891 C C . SER A 1 110 ? 10.966 16.652 -20.906 1.00 78.94 110 SER A C 1
ATOM 893 O O . SER A 1 110 ? 11.696 17.617 -21.135 1.00 78.94 110 SER A O 1
ATOM 895 N N . ILE A 1 111 ? 11.360 15.624 -20.156 1.00 83.69 111 ILE A N 1
ATOM 896 C CA . ILE A 1 111 ? 12.703 15.482 -19.597 1.00 83.69 111 ILE A CA 1
ATOM 897 C C . ILE A 1 111 ? 13.584 14.775 -20.641 1.00 83.69 111 ILE A C 1
ATOM 899 O O . ILE A 1 111 ? 13.250 13.663 -21.052 1.00 83.69 111 ILE A O 1
ATOM 903 N N . PRO A 1 112 ? 14.731 15.353 -21.057 1.00 83.69 112 PRO A N 1
ATOM 904 C CA . PRO A 1 112 ? 15.607 14.742 -22.066 1.00 83.69 112 PRO A CA 1
ATOM 905 C C . PRO A 1 112 ? 16.156 13.364 -21.671 1.00 83.69 112 PRO A C 1
ATOM 907 O O . PRO A 1 112 ? 16.511 12.559 -22.527 1.00 83.69 112 PRO A O 1
ATOM 910 N N . ASN A 1 113 ? 16.256 13.101 -20.367 1.00 91.62 113 ASN A N 1
ATOM 911 C CA . ASN A 1 113 ? 16.720 11.833 -19.827 1.00 91.62 113 ASN A CA 1
ATOM 912 C C . ASN A 1 113 ? 15.532 10.928 -19.466 1.00 91.62 113 ASN A C 1
ATOM 914 O O . ASN A 1 113 ? 14.857 11.136 -18.457 1.00 91.62 113 ASN A O 1
ATOM 918 N N . GLU A 1 114 ? 15.332 9.891 -20.275 1.00 90.81 114 GLU A N 1
ATOM 919 C CA . GLU A 1 114 ? 14.268 8.896 -20.110 1.00 90.81 114 GLU A CA 1
ATOM 920 C C . GLU A 1 114 ? 14.307 8.199 -18.737 1.00 90.81 114 GLU A C 1
ATOM 922 O O . GLU A 1 114 ? 13.270 8.020 -18.103 1.00 90.81 114 GLU A O 1
ATOM 927 N N . GLU A 1 115 ? 15.492 7.866 -18.220 1.00 93.75 115 GLU A N 1
ATOM 928 C CA . GLU A 1 115 ? 15.630 7.200 -16.917 1.00 93.75 115 GLU A CA 1
ATOM 929 C C . GLU A 1 115 ? 15.154 8.103 -15.768 1.00 93.75 115 GLU A C 1
ATOM 931 O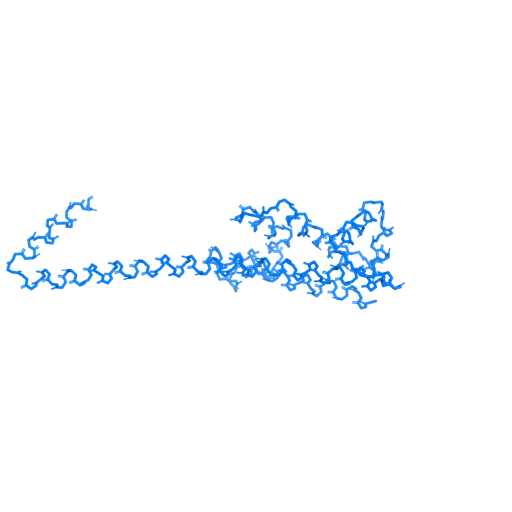 O . GLU A 1 115 ? 14.490 7.644 -14.834 1.00 93.75 115 GLU A O 1
ATOM 936 N N . VAL A 1 116 ? 15.453 9.403 -15.853 1.00 92.88 116 VAL A N 1
ATOM 937 C CA . VAL A 1 116 ? 14.980 10.406 -14.885 1.00 92.88 116 VAL A CA 1
ATOM 938 C C . VAL A 1 116 ? 13.466 10.561 -14.983 1.00 92.88 116 VAL A C 1
ATOM 940 O O . VAL A 1 116 ? 12.795 10.628 -13.955 1.00 92.88 116 VAL A O 1
ATOM 943 N N . HIS A 1 117 ? 12.919 10.558 -16.199 1.00 94.12 117 HIS A N 1
ATOM 944 C CA . HIS A 1 117 ? 11.481 10.647 -16.432 1.00 94.12 117 HIS A CA 1
ATOM 945 C C . HIS A 1 117 ? 10.728 9.481 -15.767 1.00 94.12 117 HIS A C 1
ATOM 947 O O . HIS A 1 117 ? 9.814 9.706 -14.972 1.00 94.12 117 HIS A O 1
ATOM 953 N N . PHE A 1 118 ? 11.167 8.241 -15.996 1.00 95.88 118 PHE A N 1
ATOM 954 C CA . PHE A 1 118 ? 10.589 7.072 -15.330 1.00 95.88 118 PHE A CA 1
ATOM 955 C C . PHE A 1 118 ? 10.740 7.114 -13.808 1.00 95.88 118 PHE A C 1
ATOM 957 O O . PHE A 1 118 ? 9.805 6.779 -13.079 1.00 95.88 118 PHE A O 1
ATOM 964 N N . THR A 1 119 ? 11.907 7.537 -13.321 1.00 95.31 119 THR A N 1
ATOM 965 C CA . THR A 1 119 ? 12.165 7.653 -11.882 1.00 95.31 119 THR A CA 1
ATOM 966 C C . THR A 1 119 ? 11.204 8.646 -11.234 1.00 95.31 119 THR A C 1
ATOM 968 O O . THR A 1 119 ? 10.610 8.337 -10.202 1.00 95.31 119 THR A O 1
ATOM 971 N N . LEU A 1 120 ? 10.985 9.803 -11.862 1.00 95.19 120 LEU A N 1
ATOM 972 C CA . LEU A 1 120 ? 10.030 10.794 -11.380 1.00 95.19 120 LEU A CA 1
ATOM 973 C C . LEU A 1 120 ? 8.598 10.246 -11.391 1.00 95.19 120 LEU A C 1
ATOM 975 O O . LEU A 1 120 ? 7.906 10.363 -10.383 1.00 95.19 120 LEU A O 1
ATOM 979 N N . ALA A 1 121 ? 8.179 9.584 -12.473 1.00 96.88 121 ALA A N 1
ATOM 980 C CA . ALA A 1 121 ? 6.865 8.945 -12.550 1.00 96.88 121 ALA A CA 1
ATOM 981 C C . ALA A 1 121 ? 6.661 7.908 -11.431 1.00 96.88 121 ALA A C 1
ATOM 983 O O . ALA A 1 121 ? 5.605 7.862 -10.803 1.00 96.88 121 ALA A O 1
ATOM 984 N N . TYR A 1 122 ? 7.685 7.112 -11.114 1.00 97.62 122 TYR A N 1
ATOM 985 C CA . TYR A 1 122 ? 7.621 6.149 -10.016 1.00 97.62 122 TYR A CA 1
ATOM 986 C C . TYR A 1 122 ? 7.547 6.816 -8.635 1.00 97.62 122 TYR A C 1
ATOM 988 O O . TYR A 1 122 ? 6.823 6.342 -7.761 1.00 97.62 122 TYR A O 1
ATOM 996 N N . ILE A 1 123 ? 8.256 7.929 -8.427 1.00 96.88 123 ILE A N 1
ATOM 997 C CA . ILE A 1 123 ? 8.162 8.710 -7.184 1.00 96.88 123 ILE A CA 1
ATOM 998 C C . ILE A 1 123 ? 6.766 9.325 -7.039 1.00 96.88 123 ILE A C 1
ATOM 1000 O O . ILE A 1 123 ? 6.190 9.279 -5.952 1.00 96.88 123 ILE A O 1
ATOM 1004 N N . LEU A 1 124 ? 6.191 9.862 -8.118 1.00 97.69 124 LEU A N 1
ATOM 1005 C CA . LEU A 1 124 ? 4.818 10.375 -8.118 1.00 97.69 124 LEU A CA 1
ATOM 1006 C C . LEU A 1 124 ? 3.810 9.264 -7.804 1.00 97.69 124 LEU A C 1
ATOM 1008 O O . LEU A 1 124 ? 2.916 9.469 -6.983 1.00 97.69 124 LEU A O 1
ATOM 1012 N N . LEU A 1 125 ? 4.016 8.071 -8.368 1.00 98.06 125 LEU A N 1
ATOM 1013 C CA . LEU A 1 125 ? 3.238 6.882 -8.039 1.00 98.06 125 LEU A CA 1
ATOM 1014 C C . LEU A 1 125 ? 3.344 6.522 -6.559 1.00 98.06 125 LEU A C 1
ATOM 1016 O O . LEU A 1 125 ? 2.318 6.380 -5.900 1.00 98.06 125 LEU A O 1
ATOM 1020 N N . TYR A 1 126 ? 4.556 6.453 -6.006 1.00 98.06 126 TYR A N 1
ATOM 1021 C CA . TYR A 1 126 ? 4.749 6.262 -4.568 1.00 98.06 126 TYR A CA 1
ATOM 1022 C C . TYR A 1 126 ? 3.961 7.298 -3.754 1.00 98.06 126 TYR A C 1
ATOM 1024 O O . TYR A 1 126 ? 3.230 6.922 -2.842 1.00 98.06 126 TYR A O 1
ATOM 1032 N N . LYS A 1 127 ? 4.071 8.589 -4.093 1.00 98.06 127 LYS A N 1
ATOM 1033 C CA . LYS A 1 127 ? 3.419 9.680 -3.354 1.00 98.06 127 LYS A CA 1
ATOM 1034 C C . LYS A 1 127 ? 1.902 9.615 -3.398 1.00 98.06 127 LYS A C 1
ATOM 1036 O O . LYS A 1 127 ? 1.249 9.879 -2.390 1.00 98.06 127 LYS A O 1
ATOM 1041 N N . GLU A 1 128 ? 1.336 9.242 -4.536 1.00 97.44 128 GLU A N 1
ATOM 1042 C CA . GLU A 1 128 ? -0.103 9.038 -4.663 1.00 97.44 128 GLU A CA 1
ATOM 1043 C C . GLU A 1 128 ? -0.587 7.877 -3.783 1.00 97.44 128 GLU A C 1
ATOM 1045 O O . GLU A 1 128 ? -1.554 8.030 -3.034 1.00 97.44 128 GLU A O 1
ATOM 1050 N N . LEU A 1 129 ? 0.115 6.741 -3.823 1.00 96.81 129 LEU A N 1
ATOM 1051 C CA . LEU A 1 129 ? -0.234 5.558 -3.037 1.00 96.81 129 LEU A CA 1
ATOM 1052 C C . LEU A 1 129 ? -0.029 5.789 -1.528 1.00 96.81 129 LEU A C 1
ATOM 1054 O O . LEU A 1 129 ? -0.894 5.434 -0.731 1.00 96.81 129 LEU A O 1
ATOM 1058 N N . GLU A 1 130 ? 1.067 6.442 -1.131 1.00 97.25 130 GLU A N 1
ATOM 1059 C CA . GLU A 1 130 ? 1.346 6.873 0.248 1.00 97.25 130 GLU A CA 1
ATOM 1060 C C . GLU A 1 130 ? 0.219 7.762 0.783 1.00 97.25 130 GLU A C 1
ATOM 1062 O O . GLU A 1 130 ? -0.323 7.508 1.863 1.00 97.25 130 GLU A O 1
ATOM 1067 N N . LYS A 1 131 ? -0.166 8.790 0.014 1.00 96.38 131 LYS A N 1
ATOM 1068 C CA . LYS A 1 131 ? -1.254 9.702 0.378 1.00 96.38 131 LYS A CA 1
ATOM 1069 C C . LYS A 1 131 ? -2.569 8.952 0.559 1.00 96.38 131 LYS A C 1
ATOM 1071 O O . LYS A 1 131 ? -3.302 9.245 1.502 1.00 96.38 131 LYS A O 1
ATOM 1076 N N . TYR A 1 132 ? -2.859 7.985 -0.309 1.00 95.69 132 TYR A N 1
ATOM 1077 C CA . TYR A 1 132 ? -4.067 7.179 -0.199 1.00 95.69 132 TYR A CA 1
ATOM 1078 C C . TYR A 1 132 ? -4.101 6.338 1.082 1.00 95.69 132 TYR A C 1
ATOM 1080 O O . TYR A 1 132 ? -5.068 6.427 1.835 1.00 95.69 132 TYR A O 1
ATOM 1088 N N . ILE A 1 133 ? -3.042 5.575 1.379 1.00 95.62 133 ILE A N 1
ATOM 1089 C CA . ILE A 1 133 ? -2.991 4.770 2.613 1.00 95.62 133 ILE A CA 1
ATOM 1090 C C . ILE A 1 133 ? -3.056 5.659 3.856 1.00 95.62 133 ILE A C 1
ATOM 1092 O O . ILE A 1 133 ? -3.748 5.339 4.819 1.00 95.62 133 ILE A O 1
ATOM 1096 N N . THR A 1 134 ? -2.385 6.808 3.819 1.00 94.31 134 THR A N 1
ATOM 1097 C CA . THR A 1 134 ? -2.413 7.784 4.912 1.00 94.31 134 THR A CA 1
ATOM 1098 C C . THR A 1 134 ? -3.826 8.322 5.140 1.00 94.31 134 THR A C 1
ATOM 1100 O O . THR A 1 134 ? -4.285 8.402 6.277 1.00 94.31 134 THR A O 1
ATOM 1103 N N . HIS A 1 135 ? -4.550 8.644 4.066 1.00 93.56 135 HIS A N 1
ATOM 1104 C CA . HIS A 1 135 ? -5.948 9.057 4.146 1.00 93.56 135 HIS A CA 1
ATOM 1105 C C . HIS A 1 135 ? -6.833 7.958 4.750 1.00 93.56 135 HIS A C 1
ATOM 1107 O O . HIS A 1 135 ? -7.587 8.245 5.676 1.00 93.56 135 HIS A O 1
ATOM 1113 N N . LEU A 1 136 ? -6.679 6.703 4.312 1.00 92.81 136 LEU A N 1
ATOM 1114 C CA . LEU A 1 136 ? -7.404 5.568 4.891 1.00 92.81 136 LEU A CA 1
ATOM 1115 C C . LEU A 1 136 ? -7.106 5.372 6.385 1.00 92.81 136 LEU A C 1
ATOM 1117 O O . LEU A 1 136 ? -8.018 5.082 7.160 1.00 92.81 136 LEU A O 1
ATOM 1121 N N . SER A 1 137 ? -5.847 5.532 6.803 1.00 91.50 137 SER A N 1
ATOM 1122 C CA . SER A 1 137 ? -5.456 5.472 8.218 1.00 91.50 137 SER A CA 1
ATOM 1123 C C . SER A 1 137 ? -6.140 6.584 9.019 1.00 91.50 137 SER A C 1
ATOM 1125 O O . SER A 1 137 ? -6.783 6.301 10.029 1.00 91.50 137 SER A O 1
ATOM 1127 N N . PHE A 1 138 ? -6.137 7.828 8.525 1.00 90.75 138 PHE A N 1
ATOM 1128 C CA . PHE A 1 138 ? -6.847 8.930 9.181 1.00 90.75 138 PHE A CA 1
ATOM 1129 C C . PHE A 1 138 ? -8.358 8.699 9.281 1.00 90.75 138 PHE A C 1
ATOM 1131 O O . PHE A 1 138 ? -8.934 8.934 10.344 1.00 90.75 138 PHE A O 1
ATOM 1138 N N . GLU A 1 139 ? -9.008 8.218 8.220 1.00 90.38 139 GLU A N 1
ATOM 1139 C CA . GLU A 1 139 ? -10.437 7.889 8.258 1.00 90.38 139 GLU A CA 1
ATOM 1140 C C . GLU A 1 139 ? -10.733 6.772 9.264 1.00 90.38 139 GLU A C 1
ATOM 1142 O O . GLU A 1 139 ? -11.681 6.868 10.047 1.00 90.38 139 GLU A O 1
ATOM 1147 N N . SER A 1 140 ? -9.901 5.728 9.295 1.00 88.12 140 SER A N 1
ATOM 1148 C CA . SER A 1 140 ? -10.038 4.624 10.246 1.00 88.12 140 SER A CA 1
ATOM 1149 C C . SER A 1 140 ? -9.856 5.097 11.690 1.00 88.12 140 SER A C 1
ATOM 1151 O O . SER A 1 140 ? -10.665 4.762 12.559 1.00 88.12 140 SER A O 1
ATOM 1153 N N . ALA A 1 141 ? -8.832 5.910 11.957 1.00 87.06 141 ALA A N 1
ATOM 1154 C CA . ALA A 1 141 ? -8.582 6.494 13.268 1.00 87.06 141 ALA A CA 1
ATOM 1155 C C . ALA A 1 141 ? -9.730 7.409 13.715 1.00 87.06 141 ALA A C 1
ATOM 1157 O O . ALA A 1 141 ? -10.196 7.291 14.849 1.00 87.06 141 ALA A O 1
ATOM 1158 N N . HIS A 1 142 ? -10.234 8.261 12.817 1.00 87.06 142 HIS A N 1
ATOM 1159 C CA . HIS A 1 142 ? -11.379 9.129 13.084 1.00 87.06 142 HIS A CA 1
ATOM 1160 C C . HIS A 1 142 ? -12.633 8.318 13.426 1.00 87.06 142 HIS A C 1
ATOM 1162 O O . HIS A 1 142 ? -13.274 8.568 14.446 1.00 87.06 142 HIS A O 1
ATOM 1168 N N . ASN A 1 143 ? -12.965 7.308 12.617 1.00 86.62 143 ASN A N 1
ATOM 1169 C CA . ASN A 1 143 ? -14.145 6.473 12.837 1.00 86.62 143 ASN A CA 1
ATOM 1170 C C . ASN A 1 143 ? -14.065 5.715 14.165 1.00 86.62 143 ASN A C 1
ATOM 1172 O O . ASN A 1 143 ? -15.048 5.679 14.906 1.00 86.62 143 ASN A O 1
ATOM 1176 N N . ARG A 1 144 ? -12.894 5.168 14.512 1.00 85.50 144 ARG A N 1
ATOM 1177 C CA . ARG A 1 144 ? -12.695 4.527 15.818 1.00 85.50 144 ARG A CA 1
ATOM 1178 C C . ARG A 1 144 ? -12.818 5.521 16.966 1.00 85.50 144 ARG A C 1
ATOM 1180 O O . ARG A 1 144 ? -13.533 5.233 17.917 1.00 85.50 144 ARG A O 1
ATOM 1187 N N . GLY A 1 145 ? -12.182 6.689 16.868 1.00 87.31 145 GLY A N 1
ATOM 1188 C CA . GLY A 1 145 ? -12.278 7.732 17.892 1.00 87.31 145 GLY A CA 1
ATOM 1189 C C . GLY A 1 145 ? -13.716 8.204 18.110 1.00 87.31 145 GLY A C 1
ATOM 1190 O O . GLY A 1 145 ? -14.161 8.334 19.247 1.00 87.31 145 GLY A O 1
ATOM 1191 N N . TYR A 1 146 ? -14.478 8.380 17.029 1.00 88.00 146 TYR A N 1
ATOM 1192 C CA . TYR A 1 146 ? -15.893 8.734 17.091 1.00 88.00 146 TYR A CA 1
ATOM 1193 C C . TYR A 1 146 ? -16.738 7.642 17.765 1.00 88.00 146 TYR A C 1
ATOM 1195 O O . TYR A 1 146 ? -17.538 7.941 18.653 1.00 88.00 146 TYR A O 1
ATOM 1203 N N . ILE A 1 147 ? -16.557 6.376 17.374 1.00 87.25 147 ILE A N 1
ATOM 1204 C CA . ILE A 1 147 ? -17.275 5.242 17.975 1.00 87.25 147 ILE A CA 1
ATOM 1205 C C . ILE A 1 147 ? -16.930 5.120 19.461 1.00 87.25 147 ILE A C 1
ATOM 1207 O O . ILE A 1 147 ? -17.841 5.029 20.284 1.00 87.25 147 ILE A O 1
ATOM 1211 N N . GLN A 1 148 ? -15.644 5.180 19.810 1.00 87.81 148 GLN A N 1
ATOM 1212 C CA . GLN A 1 148 ? -15.192 5.099 21.196 1.00 87.81 148 GLN A CA 1
ATOM 1213 C C . GLN A 1 148 ? -15.766 6.247 22.028 1.00 87.81 148 GLN A C 1
ATOM 1215 O O . GLN A 1 148 ? -16.371 6.006 23.065 1.00 87.81 148 GLN A O 1
ATOM 1220 N N . GLY A 1 149 ? -15.701 7.484 21.528 1.00 90.50 149 GLY A N 1
ATOM 1221 C CA . GLY A 1 149 ? -16.266 8.640 22.223 1.00 90.50 149 GLY A CA 1
ATOM 1222 C C . GLY A 1 149 ? -17.776 8.523 22.458 1.00 90.50 149 GLY A C 1
ATOM 1223 O O . GLY A 1 149 ? -18.272 8.935 23.506 1.00 90.50 149 GLY A O 1
ATOM 1224 N N . ARG A 1 150 ? -18.524 7.916 21.524 1.00 91.69 150 ARG A N 1
ATOM 1225 C CA . ARG A 1 150 ? -19.952 7.619 21.728 1.00 91.69 150 ARG A CA 1
ATOM 1226 C C . ARG A 1 150 ? -20.183 6.575 22.817 1.00 91.69 150 ARG A C 1
ATOM 1228 O O . ARG A 1 150 ? -21.130 6.731 23.587 1.00 91.69 150 ARG A O 1
ATOM 1235 N N . LEU A 1 151 ? -19.362 5.527 22.866 1.00 89.25 151 LEU A N 1
ATOM 1236 C CA . LEU A 1 151 ? -19.443 4.493 23.900 1.00 89.25 151 LEU A CA 1
ATOM 1237 C C . LEU A 1 151 ? -19.117 5.079 25.277 1.00 89.25 151 LEU A C 1
ATOM 1239 O O . LEU A 1 151 ? -19.934 4.951 26.187 1.00 89.25 151 LEU A O 1
ATOM 1243 N N . ASP A 1 152 ? -18.018 5.823 25.394 1.00 91.88 152 ASP A N 1
ATOM 1244 C CA . ASP A 1 152 ? -17.596 6.475 26.637 1.00 91.88 152 ASP A CA 1
ATOM 1245 C C . ASP A 1 152 ? -18.660 7.463 27.144 1.00 91.88 152 ASP A C 1
ATOM 1247 O O . ASP A 1 152 ? -18.985 7.508 28.333 1.00 91.88 152 ASP A O 1
ATOM 1251 N N . ALA A 1 153 ? -19.255 8.250 26.237 1.00 91.62 153 ALA A N 1
ATOM 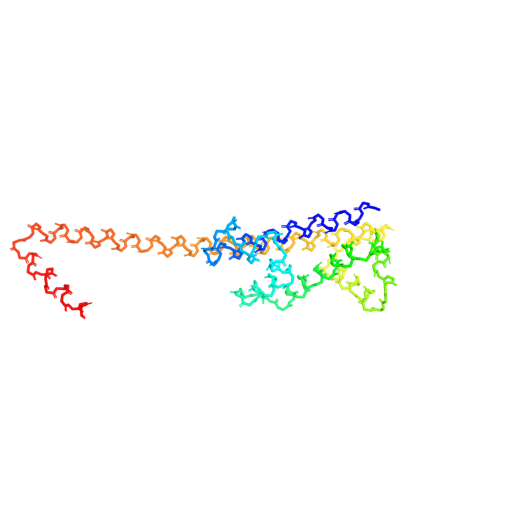1252 C CA . ALA A 1 153 ? -20.332 9.177 26.578 1.00 91.62 153 ALA A CA 1
ATOM 1253 C C . ALA A 1 153 ? -21.579 8.441 27.088 1.00 91.62 153 ALA A C 1
ATOM 1255 O O . ALA A 1 153 ? -22.205 8.883 28.056 1.00 91.62 153 ALA A O 1
ATOM 1256 N N . LEU A 1 154 ? -21.932 7.313 26.464 1.00 91.62 154 LEU A N 1
ATOM 1257 C CA . LEU A 1 154 ? -23.059 6.486 26.882 1.00 91.62 154 LEU A CA 1
ATOM 1258 C C . LEU A 1 154 ? -22.808 5.845 28.252 1.00 91.62 154 LEU A C 1
ATOM 1260 O O . LEU A 1 154 ? -23.708 5.849 29.092 1.00 91.62 154 LEU A O 1
ATOM 1264 N N . GLU A 1 155 ? -21.608 5.320 28.504 1.00 91.88 155 GLU A N 1
ATOM 1265 C CA . GLU A 1 155 ? -21.237 4.770 29.811 1.00 91.88 155 GLU A CA 1
ATOM 1266 C C . GLU A 1 155 ? -21.293 5.839 30.899 1.00 91.88 155 GLU A C 1
ATOM 1268 O O . GLU A 1 155 ? -21.968 5.655 31.913 1.00 91.88 155 GLU A O 1
ATOM 1273 N N . LYS A 1 156 ? -20.696 7.007 30.652 1.00 93.62 156 LYS A N 1
ATOM 1274 C CA . LYS A 1 156 ? -20.735 8.130 31.593 1.00 93.62 156 LYS A CA 1
ATOM 1275 C C . LYS A 1 156 ? -22.163 8.602 31.864 1.00 93.62 156 LYS A C 1
ATOM 1277 O O . LYS A 1 156 ? -22.511 8.890 33.009 1.00 93.62 156 LYS A O 1
ATOM 1282 N N . TYR A 1 157 ? -23.012 8.652 30.838 1.00 90.81 157 TYR A N 1
ATOM 1283 C CA . TYR A 1 157 ? -24.430 8.964 31.005 1.00 90.81 157 TYR A CA 1
ATOM 1284 C C . TYR A 1 157 ? -25.138 7.925 31.884 1.00 90.81 157 TYR A C 1
ATOM 1286 O O . TYR A 1 157 ? -25.828 8.303 32.832 1.00 90.81 157 TYR A O 1
ATOM 1294 N N . LYS A 1 158 ? -24.920 6.624 31.638 1.00 87.81 158 LYS A N 1
ATOM 1295 C CA . LYS A 1 158 ? -25.462 5.543 32.478 1.00 87.81 158 LYS A CA 1
ATOM 1296 C C . LYS A 1 158 ? -25.009 5.679 33.931 1.00 87.81 158 LYS A C 1
ATOM 1298 O O . LYS A 1 158 ? -25.825 5.514 34.835 1.00 87.81 158 LYS A O 1
ATOM 1303 N N . GLU A 1 159 ? -23.743 6.012 34.175 1.00 91.56 159 GLU A N 1
ATOM 1304 C CA . GLU A 1 159 ? -23.236 6.245 35.529 1.00 91.56 159 GLU A CA 1
ATOM 1305 C C . GLU A 1 159 ? -23.908 7.434 36.218 1.00 91.56 159 GLU A C 1
ATOM 1307 O O . GLU A 1 159 ? -24.271 7.331 37.391 1.00 91.56 159 GLU A O 1
ATOM 1312 N N . ILE A 1 160 ? -24.088 8.553 35.507 1.00 91.12 160 ILE A N 1
ATOM 1313 C CA . ILE A 1 160 ? -24.769 9.745 36.031 1.00 91.12 160 ILE A CA 1
ATOM 1314 C C . ILE A 1 160 ? -26.217 9.403 36.380 1.00 91.12 160 ILE A C 1
ATOM 1316 O O . ILE A 1 160 ? -26.636 9.623 37.515 1.00 91.12 160 ILE A O 1
ATOM 1320 N N . VAL A 1 161 ? -26.961 8.798 35.449 1.00 88.38 161 VAL A N 1
ATOM 1321 C CA . VAL A 1 161 ? -28.354 8.380 35.671 1.00 88.38 161 VAL A CA 1
ATOM 1322 C C . VAL A 1 161 ? -28.449 7.427 36.859 1.00 88.38 161 VAL A C 1
ATOM 1324 O O . VAL A 1 161 ? -29.302 7.606 37.726 1.00 88.38 161 VAL A O 1
ATOM 1327 N N . ARG A 1 162 ? -27.539 6.450 36.954 1.00 85.56 162 ARG A N 1
ATOM 1328 C CA . ARG A 1 162 ? -27.479 5.517 38.081 1.00 85.56 162 ARG A CA 1
ATOM 1329 C C . ARG A 1 162 ? -27.270 6.253 39.403 1.00 85.56 162 ARG A C 1
ATOM 1331 O O . ARG A 1 162 ? -28.020 6.013 40.346 1.00 85.56 162 ARG A O 1
ATOM 1338 N N . LYS A 1 163 ? -26.289 7.159 39.472 1.00 89.56 163 LYS A N 1
ATOM 1339 C CA . LYS A 1 163 ? -25.989 7.960 40.672 1.00 89.56 163 LYS A CA 1
ATOM 1340 C C . LYS A 1 163 ? -27.170 8.832 41.093 1.00 89.56 163 LYS A C 1
ATOM 1342 O O . LYS A 1 163 ? -27.475 8.873 42.281 1.00 89.56 163 LYS A O 1
ATOM 1347 N N . GLU A 1 164 ? -27.839 9.492 40.151 1.00 90.00 164 GLU A N 1
ATOM 1348 C CA . GLU A 1 164 ? -28.994 10.343 40.456 1.00 90.00 164 GLU A CA 1
ATOM 1349 C C . GLU A 1 164 ? -30.213 9.527 40.895 1.00 90.00 164 GLU A C 1
ATOM 1351 O O . GLU A 1 164 ? -30.834 9.853 41.905 1.00 90.00 164 GLU A O 1
ATOM 1356 N N . LEU A 1 165 ? -30.506 8.402 40.235 1.00 87.19 165 LEU A N 1
ATOM 1357 C CA . LEU A 1 165 ? -31.585 7.510 40.665 1.00 87.19 165 LEU A CA 1
ATOM 1358 C C . LEU A 1 165 ? -31.341 6.969 42.082 1.00 87.19 165 LEU A C 1
ATOM 1360 O O . LEU A 1 165 ? -32.268 6.937 42.884 1.00 87.19 165 LEU A O 1
ATOM 1364 N N . PHE A 1 166 ? -30.109 6.616 42.461 1.00 86.19 166 PHE A N 1
ATOM 1365 C CA . PHE A 1 166 ? -29.827 6.168 43.836 1.00 86.19 166 PHE A CA 1
ATOM 1366 C C . PHE A 1 166 ? -30.148 7.207 44.919 1.00 86.19 166 PHE A C 1
ATOM 1368 O O . PHE A 1 166 ? -30.381 6.817 46.062 1.00 86.19 166 PHE A O 1
ATOM 1375 N N . LYS A 1 167 ? -30.181 8.501 44.579 1.00 90.56 167 LYS A N 1
ATOM 1376 C CA . LYS A 1 167 ? -30.555 9.580 45.505 1.00 90.56 167 LYS A CA 1
ATOM 1377 C C . LYS A 1 167 ? -32.072 9.748 45.641 1.00 90.56 167 LYS A C 1
ATOM 1379 O O . LYS A 1 167 ? -32.526 10.425 46.558 1.00 90.56 167 LYS A O 1
ATOM 1384 N N . MET A 1 168 ? -32.866 9.161 44.744 1.00 89.69 168 MET A N 1
ATOM 1385 C CA . MET A 1 168 ? -34.321 9.310 44.741 1.00 89.69 168 MET A CA 1
ATOM 1386 C C . MET A 1 168 ? -35.000 8.274 45.654 1.00 89.69 168 MET A C 1
ATOM 1388 O O . MET A 1 168 ? -34.611 7.103 45.632 1.00 89.69 168 MET A O 1
ATOM 1392 N N . PRO A 1 169 ? -36.094 8.632 46.361 1.00 86.75 169 PRO A N 1
ATOM 1393 C CA . PRO A 1 169 ? -36.800 7.732 47.285 1.00 86.75 169 PRO A CA 1
ATOM 1394 C C . PRO A 1 169 ? -37.248 6.385 46.689 1.00 86.75 169 PRO A C 1
ATOM 1396 O O . PRO A 1 169 ? -37.347 5.402 47.414 1.00 86.75 169 PRO A O 1
ATOM 1399 N N . LYS A 1 170 ? -37.494 6.318 45.371 1.00 87.38 170 LYS A N 1
ATOM 1400 C CA . LYS A 1 170 ? -37.861 5.088 44.636 1.00 87.38 170 LYS A CA 1
ATOM 1401 C C . LYS A 1 170 ? -36.846 4.664 43.573 1.00 87.38 170 LYS A C 1
ATOM 1403 O O . LYS A 1 170 ? -37.099 3.739 42.807 1.00 87.38 170 LYS A O 1
ATOM 1408 N N . GLY A 1 171 ? -35.696 5.328 43.468 1.00 81.00 171 GLY A N 1
ATOM 1409 C CA . GLY A 1 171 ? -34.836 5.119 42.303 1.00 81.00 171 GLY A CA 1
ATOM 1410 C C . GLY A 1 171 ? -34.139 3.757 42.265 1.00 81.00 171 GLY A C 1
ATOM 1411 O O . GLY A 1 171 ? -33.871 3.264 41.174 1.00 81.00 171 GLY A O 1
ATOM 1412 N N . LYS A 1 172 ? -33.955 3.080 43.412 1.00 78.81 172 LYS A N 1
ATOM 1413 C CA . LYS A 1 172 ? -33.533 1.662 43.454 1.00 78.81 172 LYS A CA 1
ATOM 1414 C C . LYS A 1 172 ? -34.548 0.719 42.797 1.00 78.81 172 LYS A C 1
ATOM 1416 O O . LYS A 1 172 ? -34.147 -0.211 42.106 1.00 78.81 172 LYS A O 1
ATOM 1421 N N . GLU A 1 173 ? -35.839 0.966 43.008 1.00 83.38 173 GLU A N 1
ATOM 1422 C CA . GLU A 1 173 ? -36.945 0.195 42.420 1.00 83.38 173 GLU A CA 1
ATOM 1423 C C . GLU A 1 173 ? -37.063 0.441 40.910 1.00 83.38 173 GLU A C 1
ATOM 1425 O O . GLU A 1 173 ? -37.298 -0.481 40.134 1.00 83.38 173 GLU A O 1
ATOM 1430 N N . ILE A 1 174 ? -36.845 1.686 40.478 1.00 81.31 174 ILE A N 1
ATOM 1431 C CA . ILE A 1 174 ? -36.836 2.051 39.057 1.00 81.31 174 ILE A CA 1
ATOM 1432 C C . ILE A 1 174 ? -35.656 1.377 38.341 1.00 81.31 174 ILE A C 1
ATOM 1434 O O . ILE A 1 174 ? -35.842 0.798 37.273 1.00 81.31 174 ILE A O 1
ATOM 1438 N N . LEU A 1 175 ? -34.460 1.389 38.944 1.00 80.19 175 LEU A N 1
ATOM 1439 C CA . LEU A 1 175 ? -33.271 0.748 38.371 1.00 80.19 175 LEU A CA 1
ATOM 1440 C C . LEU A 1 175 ? -33.430 -0.766 38.227 1.00 80.19 175 LEU A C 1
ATOM 1442 O O . LEU A 1 175 ? -33.050 -1.322 37.201 1.00 80.19 175 LEU A O 1
ATOM 1446 N N . SER A 1 176 ? -33.975 -1.435 39.247 1.00 78.88 176 SER A N 1
ATOM 1447 C CA . SER A 1 176 ? -34.155 -2.889 39.222 1.00 78.88 176 SER A CA 1
ATOM 1448 C C . SER A 1 176 ? -35.191 -3.325 38.189 1.00 78.88 176 SER A C 1
ATOM 1450 O O . SER A 1 176 ? -35.040 -4.387 37.592 1.00 78.88 176 SER A O 1
ATOM 1452 N N . LYS A 1 177 ? -36.212 -2.498 37.934 1.00 81.62 177 LYS A N 1
ATOM 1453 C CA . LYS A 1 177 ? -37.188 -2.735 36.869 1.00 81.62 177 LYS A CA 1
ATOM 1454 C C . LYS A 1 177 ? -36.570 -2.560 35.478 1.00 81.62 177 LYS A C 1
ATOM 1456 O O . LYS A 1 177 ? -36.796 -3.401 34.622 1.00 81.62 177 LYS A O 1
ATOM 1461 N N . TYR A 1 178 ? -35.753 -1.523 35.288 1.00 73.69 178 TYR A N 1
ATOM 1462 C CA . TYR A 1 178 ? -35.094 -1.241 34.008 1.00 73.69 178 TYR A CA 1
ATOM 1463 C C . TYR A 1 178 ? -34.021 -2.282 33.656 1.00 73.69 178 TYR A C 1
ATOM 1465 O O . TYR A 1 178 ? -33.902 -2.670 32.504 1.00 73.69 178 TYR A O 1
ATOM 1473 N N . LEU A 1 179 ? -33.245 -2.767 34.635 1.00 72.06 179 LEU A N 1
ATOM 1474 C CA . LEU A 1 179 ? -32.211 -3.787 34.402 1.00 72.06 179 LEU A CA 1
ATOM 1475 C C . LEU A 1 179 ? -32.796 -5.157 34.021 1.00 72.06 179 LEU A C 1
ATOM 1477 O O . LEU A 1 179 ? -32.180 -5.864 33.234 1.00 72.06 179 LEU A O 1
ATOM 1481 N N . LYS A 1 180 ? -33.994 -5.493 34.516 1.00 73.31 180 LYS A N 1
ATOM 1482 C CA . LYS A 1 180 ? -34.713 -6.727 34.160 1.00 73.31 180 LYS A CA 1
ATOM 1483 C C . LYS A 1 180 ? -35.247 -6.757 32.724 1.00 73.31 180 LYS A C 1
ATOM 1485 O O . LYS A 1 180 ? -35.636 -7.820 32.268 1.00 73.31 180 LYS A O 1
ATOM 1490 N N . GLU A 1 181 ? -35.311 -5.622 32.027 1.00 64.62 181 GLU A N 1
ATOM 1491 C CA . GLU A 1 181 ? -35.744 -5.566 30.619 1.00 64.62 181 GLU A CA 1
ATOM 1492 C C . GLU A 1 181 ? -34.600 -5.844 29.622 1.00 64.62 181 GLU A C 1
ATOM 1494 O O . GLU A 1 181 ? -34.851 -5.937 28.423 1.00 64.62 181 GLU A O 1
ATOM 1499 N N . PHE A 1 182 ? -33.354 -5.974 30.098 1.00 56.09 182 PHE A N 1
ATOM 1500 C CA . PHE A 1 182 ? -32.165 -6.248 29.273 1.00 56.09 182 PHE A CA 1
ATOM 1501 C C . PHE A 1 182 ? -31.509 -7.614 29.565 1.00 56.09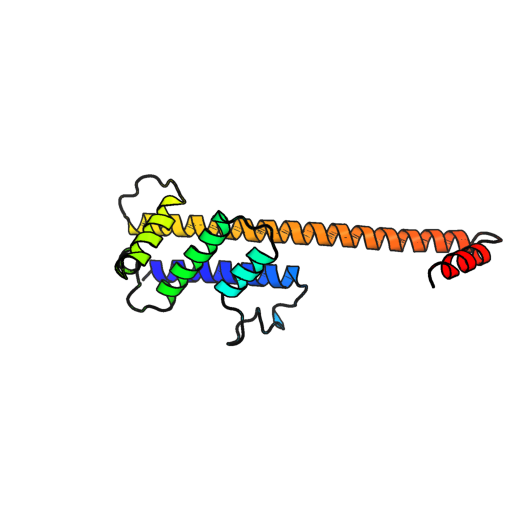 182 PHE A C 1
ATOM 1503 O O . PHE A 1 182 ? -30.445 -7.893 29.008 1.00 56.09 182 PHE A O 1
ATOM 1510 N N . GLU A 1 183 ? -32.121 -8.434 30.427 1.00 47.03 183 GLU A N 1
ATOM 1511 C CA . GLU A 1 183 ? -31.817 -9.865 30.626 1.00 47.03 183 GLU A CA 1
ATOM 1512 C C . GLU A 1 183 ? -32.743 -10.725 29.756 1.00 47.03 183 GLU A C 1
ATOM 1514 O O . GLU A 1 183 ? -32.242 -11.715 29.177 1.00 47.03 183 GLU A O 1
#

Secondary structure (DSSP, 8-state):
-HHHHHHHHHHHHHHHHHHHHHHHHHT--GGG-SSSSSSTTSPPHHHHHHHHHHHTT--HHHHHHHHHHHHHHHHHHH-TT--SHHHHHTT-HHHHHHHHHHHHTS-----S-HHHHHHHHHHHHHHHHHHHHHHHHHHHHHHHHHHHHHHHHHHHHHHHHHHHHHHSTTHHHHHHHHHTT--

Sequence (183 aa):
METRYLIVQYATMLEELCSLYLCELLQIDKKSSISFGYGSQSLSFNAKVNLITDLSKTDKKLKAKFILFAEIRNKFAHVFDVSSFKAFCSLGKDWEKKGKDLLNFYEIESIPNEEVHFTLAYILLYKELEKYITHLSFESAHNRGYIQGRLDALEKYKEIVRKELFKMPKGKEILSKYLKEFE

pLDDT: mean 90.95, std 7.3, range [47.03, 98.06]

Radius of gyration: 25.43 Å; chains: 1; bounding box: 61×34×72 Å

Organism: NCBI:txid2675057

Foldseek 3Di:
DVLLVLLLVLLVVLLLLLLVLVCLLVVHDQVPDQQSHDDPSHPDSLRSLVVCVVVDVDDPVLSVLSVLSSVLNCCSPPPPQPPFLVSQLVPDPVSVVSLVVLLVVDDDPDDVDPRVSSSVSSVVSSVVSSVVSVVSSVVSVVVVVVVVVVVVVVVVVVVVLLVVLVVDPCSVVVVVVVVVVVD